Protein AF-A0A1B8YLK9-F1 (afdb_monomer_lite)

Radius of gyration: 24.95 Å; chains: 1; bounding box: 50×48×68 Å

Secondary structure (DSSP, 8-state):
-PPPB-----S-STT-S---HHHHHT-THHHH-PPTT---HHHHHHHHHHHHHHHHHHHHHHHHHH-S-B--SS-HHHHHHHHHHHHHHHHHHHHHHHHHHHHHHHHHHHHTT----TTS----TTSSTTTSS--

Structure (mmCIF, N/CA/C/O backbone):
data_AF-A0A1B8YLK9-F1
#
_entry.id   AF-A0A1B8YLK9-F1
#
loop_
_atom_site.group_PDB
_atom_site.id
_atom_site.type_symbol
_atom_site.label_atom_id
_atom_site.label_alt_id
_atom_site.label_comp_id
_atom_site.label_asym_id
_atom_site.label_entity_id
_atom_site.label_seq_id
_atom_site.pdbx_PDB_ins_code
_atom_site.Cartn_x
_atom_site.Cartn_y
_atom_site.Cartn_z
_atom_site.occupancy
_atom_site.B_iso_or_equiv
_atom_site.auth_seq_id
_atom_site.auth_comp_id
_atom_site.auth_asym_id
_atom_site.auth_atom_id
_atom_site.pdbx_PDB_model_num
ATOM 1 N N . MET A 1 1 ? 0.294 -12.786 15.780 1.00 62.94 1 MET A N 1
ATOM 2 C CA . MET A 1 1 ? 1.188 -12.562 14.618 1.00 62.94 1 MET A CA 1
ATOM 3 C C . MET A 1 1 ? 0.825 -11.216 14.011 1.00 62.94 1 MET A C 1
ATOM 5 O O . MET A 1 1 ? -0.346 -10.869 14.070 1.00 62.94 1 MET A O 1
ATOM 9 N N . SER A 1 2 ? 1.785 -10.442 13.497 1.00 80.06 2 SER A N 1
ATOM 10 C CA . SER A 1 2 ? 1.484 -9.174 12.8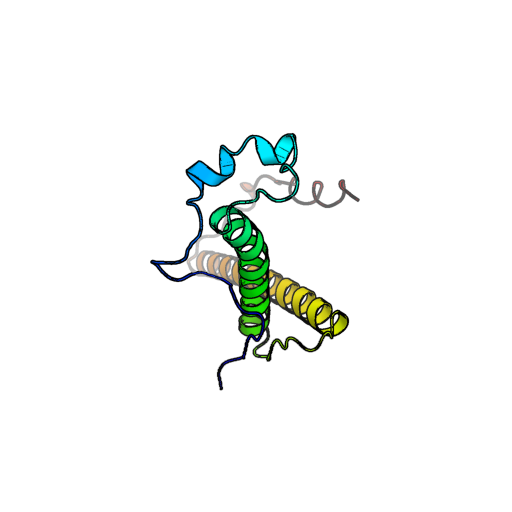17 1.00 80.06 2 SER A CA 1
ATOM 11 C C . SER A 1 2 ? 0.872 -9.435 11.431 1.00 80.06 2 SER A C 1
ATOM 13 O O . SER A 1 2 ? 1.342 -10.358 10.759 1.00 80.06 2 SER A O 1
ATOM 15 N N . PRO A 1 3 ? -0.107 -8.633 10.978 1.00 87.94 3 PRO A N 1
ATOM 16 C CA . PRO A 1 3 ? -0.727 -8.787 9.661 1.00 87.94 3 PRO A CA 1
ATOM 17 C C . PRO A 1 3 ? 0.308 -8.715 8.524 1.00 87.94 3 PRO A C 1
ATOM 19 O O . PRO A 1 3 ? 1.215 -7.879 8.555 1.00 87.94 3 PRO A O 1
ATOM 22 N N . LYS A 1 4 ? 0.206 -9.597 7.521 1.00 92.94 4 LYS A N 1
ATOM 23 C CA . LYS A 1 4 ? 1.151 -9.683 6.391 1.00 92.94 4 LYS A CA 1
ATOM 24 C C . LYS A 1 4 ? 0.669 -8.861 5.194 1.00 92.94 4 LYS A C 1
ATOM 26 O O . LYS A 1 4 ? -0.448 -9.059 4.730 1.00 92.94 4 LYS A O 1
ATOM 31 N N . ASN A 1 5 ? 1.557 -8.057 4.606 1.00 95.00 5 ASN A N 1
ATOM 32 C CA . ASN A 1 5 ? 1.379 -7.449 3.282 1.00 95.00 5 ASN A CA 1
ATOM 33 C C . ASN A 1 5 ? 2.273 -8.141 2.229 1.00 95.00 5 ASN A C 1
ATOM 35 O O . ASN A 1 5 ? 3.494 -8.254 2.403 1.00 95.00 5 ASN A O 1
ATOM 39 N N . ASN A 1 6 ? 1.669 -8.617 1.137 1.00 95.25 6 ASN A N 1
ATOM 40 C CA . ASN A 1 6 ? 2.377 -9.313 0.055 1.00 95.25 6 ASN A CA 1
ATOM 41 C C . ASN A 1 6 ? 2.796 -8.363 -1.077 1.00 95.25 6 ASN A C 1
ATOM 43 O O . ASN A 1 6 ? 3.778 -8.659 -1.753 1.00 95.25 6 ASN A O 1
ATOM 47 N N . PHE A 1 7 ? 2.163 -7.195 -1.210 1.00 94.12 7 PHE A N 1
ATOM 48 C CA . PHE A 1 7 ? 2.499 -6.201 -2.225 1.00 94.12 7 PHE A CA 1
ATOM 49 C C . PHE A 1 7 ? 3.826 -5.510 -1.903 1.00 94.12 7 PHE A C 1
ATOM 51 O O . PHE A 1 7 ? 3.952 -4.737 -0.943 1.00 94.12 7 PHE A O 1
ATOM 58 N N . LYS A 1 8 ? 4.847 -5.814 -2.707 1.00 89.06 8 LYS A N 1
ATOM 59 C CA . LYS A 1 8 ? 6.219 -5.353 -2.486 1.00 89.06 8 LYS A CA 1
ATOM 60 C C . LYS A 1 8 ? 6.463 -3.988 -3.109 1.00 89.06 8 LYS A C 1
ATOM 62 O O . LYS A 1 8 ? 6.110 -3.731 -4.253 1.00 89.06 8 LYS A O 1
ATOM 67 N N . TYR A 1 9 ? 7.156 -3.137 -2.363 1.00 90.50 9 TYR A N 1
ATOM 68 C CA . TYR A 1 9 ? 7.808 -1.964 -2.926 1.00 90.50 9 TYR A CA 1
ATOM 69 C C . TYR A 1 9 ? 8.999 -2.389 -3.798 1.00 90.50 9 TYR A C 1
ATOM 71 O O . TYR A 1 9 ? 9.674 -3.381 -3.521 1.00 90.50 9 TYR A O 1
ATOM 79 N N . PHE A 1 10 ? 9.284 -1.610 -4.840 1.00 91.56 10 PHE A N 1
ATOM 80 C CA . PHE A 1 10 ? 10.397 -1.850 -5.758 1.00 91.56 10 PHE A CA 1
ATOM 81 C C . PHE A 1 10 ? 11.514 -0.822 -5.539 1.00 91.56 10 PHE A C 1
ATOM 83 O O . PHE A 1 10 ? 11.245 0.363 -5.366 1.00 91.56 10 PHE A O 1
ATOM 90 N N . SER A 1 11 ? 12.777 -1.258 -5.571 1.00 88.69 11 SER A N 1
ATOM 91 C CA . SER A 1 11 ? 13.957 -0.382 -5.666 1.00 88.69 11 SER A CA 1
ATOM 92 C C . SER A 1 11 ? 14.003 0.794 -4.659 1.00 88.69 11 SER A C 1
ATOM 94 O O . SER A 1 11 ? 14.246 1.949 -5.030 1.00 88.69 11 SER A O 1
ATOM 96 N N . THR A 1 12 ? 13.765 0.503 -3.374 1.00 87.94 12 THR A N 1
ATOM 97 C CA . THR A 1 12 ? 13.766 1.476 -2.257 1.00 87.94 12 THR A CA 1
ATOM 98 C C . THR A 1 12 ? 15.102 1.602 -1.520 1.00 87.94 12 THR A C 1
ATOM 100 O O . THR A 1 12 ? 15.237 2.474 -0.668 1.00 87.94 12 THR A O 1
ATOM 103 N N . GLY A 1 13 ? 16.088 0.753 -1.823 1.00 89.38 13 GLY A N 1
ATOM 104 C CA . GLY A 1 13 ? 17.401 0.797 -1.174 1.00 89.38 13 GLY A CA 1
ATOM 105 C C . GLY A 1 13 ? 18.213 2.047 -1.530 1.00 89.38 13 GLY A C 1
ATOM 106 O O . GLY A 1 13 ? 18.044 2.619 -2.605 1.00 89.38 13 GLY A O 1
ATOM 107 N N . ASN A 1 14 ? 19.148 2.431 -0.655 1.00 84.88 14 ASN A N 1
ATOM 108 C CA . ASN A 1 14 ? 19.966 3.646 -0.807 1.00 84.88 14 ASN A CA 1
ATOM 109 C C . ASN A 1 14 ? 20.788 3.692 -2.110 1.00 84.88 14 ASN A C 1
ATOM 111 O O . ASN A 1 14 ? 21.028 4.772 -2.635 1.00 84.88 14 ASN A O 1
ATOM 115 N N . ASN A 1 15 ? 21.160 2.531 -2.660 1.00 89.38 15 ASN A N 1
ATOM 116 C CA . ASN A 1 15 ? 21.931 2.403 -3.905 1.00 89.38 15 ASN A CA 1
ATOM 117 C C . ASN A 1 15 ? 21.074 1.913 -5.086 1.00 89.38 15 ASN A C 1
ATOM 119 O O . ASN A 1 15 ? 21.585 1.334 -6.043 1.00 89.38 15 ASN A O 1
ATOM 123 N N . ALA A 1 16 ? 19.755 2.090 -5.004 1.00 92.12 16 ALA A N 1
ATOM 124 C CA . ALA A 1 16 ? 18.839 1.783 -6.091 1.00 92.12 16 ALA A CA 1
ATOM 125 C C . ALA A 1 16 ? 19.236 2.527 -7.377 1.00 92.12 16 ALA A C 1
ATOM 127 O O . ALA A 1 16 ? 19.413 3.744 -7.361 1.00 92.12 16 ALA A O 1
ATOM 128 N N . ASN A 1 17 ? 19.298 1.811 -8.504 1.00 94.31 17 ASN A N 1
ATOM 129 C CA . ASN A 1 17 ? 19.522 2.403 -9.824 1.00 94.31 17 ASN A CA 1
ATOM 130 C C . ASN A 1 17 ? 18.264 3.147 -10.302 1.00 94.31 17 ASN A C 1
ATOM 132 O O . ASN A 1 17 ? 17.531 2.669 -11.167 1.00 94.31 17 ASN A O 1
ATOM 136 N N . VAL A 1 18 ? 17.969 4.277 -9.668 1.00 94.25 18 VAL A N 1
ATOM 137 C CA . VAL A 1 18 ? 16.748 5.057 -9.840 1.00 94.25 18 VAL A CA 1
ATOM 138 C C . VAL A 1 18 ? 17.125 6.528 -9.882 1.00 94.25 18 VAL A C 1
ATOM 140 O O . VAL A 1 18 ? 17.799 7.030 -8.983 1.00 94.25 18 VAL A O 1
ATOM 143 N N . VAL A 1 19 ? 16.662 7.248 -10.903 1.00 94.00 19 VAL A N 1
ATOM 144 C CA . VAL A 1 19 ? 16.900 8.693 -10.972 1.00 94.00 19 VAL A CA 1
ATOM 145 C C . VAL A 1 19 ? 16.238 9.429 -9.801 1.00 94.00 19 VAL A C 1
ATOM 147 O O . VAL A 1 19 ? 15.134 9.096 -9.343 1.00 94.00 19 VAL A O 1
ATOM 150 N N . ASN A 1 20 ? 16.916 10.460 -9.298 1.00 92.75 20 ASN A N 1
ATOM 151 C CA . ASN A 1 20 ? 16.348 11.308 -8.256 1.00 92.75 20 ASN A CA 1
ATOM 152 C C . ASN A 1 20 ? 15.083 12.039 -8.760 1.00 92.75 20 ASN A C 1
ATOM 154 O O . ASN A 1 20 ? 14.819 12.108 -9.960 1.00 92.75 20 ASN A O 1
ATOM 158 N N . GLN A 1 21 ? 14.249 12.512 -7.832 1.00 93.25 21 GLN A N 1
ATOM 159 C CA . GLN A 1 21 ? 12.952 13.103 -8.183 1.00 93.25 21 GLN A CA 1
ATOM 160 C C . GLN A 1 21 ? 13.102 14.351 -9.055 1.00 93.25 21 GLN A C 1
ATOM 162 O O . GLN A 1 21 ? 12.473 14.439 -10.101 1.00 93.25 21 GLN A O 1
ATOM 167 N N . GLU A 1 22 ? 13.998 15.252 -8.664 1.00 92.88 22 GLU A N 1
ATOM 168 C CA . GLU A 1 22 ? 14.210 16.526 -9.347 1.00 92.88 22 GLU A CA 1
ATOM 169 C C . GLU A 1 22 ? 14.610 16.353 -10.822 1.00 92.88 22 GLU A C 1
ATOM 171 O O . GLU A 1 22 ? 14.093 17.040 -11.698 1.00 92.88 22 GLU A O 1
ATOM 176 N N . LYS A 1 23 ? 15.518 15.417 -11.125 1.00 92.00 23 LYS A N 1
ATOM 177 C CA . LYS A 1 23 ? 15.926 15.124 -12.506 1.00 92.00 23 LYS A CA 1
ATOM 178 C C . LYS A 1 23 ? 14.820 14.418 -13.279 1.00 92.00 23 LYS A C 1
ATOM 180 O O . LYS A 1 23 ? 14.684 14.676 -14.466 1.00 92.00 23 LYS A O 1
ATOM 185 N N . TYR A 1 24 ? 14.048 13.548 -12.624 1.00 92.75 24 TYR A N 1
ATOM 186 C CA . TYR A 1 24 ? 12.937 12.836 -13.257 1.00 92.75 24 TYR A CA 1
ATOM 187 C C . TYR A 1 24 ? 11.861 13.805 -13.759 1.00 92.75 24 TYR A C 1
ATOM 189 O O . TYR A 1 24 ? 11.456 13.725 -14.910 1.00 92.75 24 TYR A O 1
ATOM 197 N N . GLU A 1 25 ? 11.454 14.768 -12.933 1.00 90.50 25 GLU A N 1
ATOM 198 C CA . GLU A 1 25 ? 10.407 15.747 -13.271 1.00 90.50 25 GLU A CA 1
ATOM 199 C C . GLU A 1 25 ? 10.799 16.704 -14.407 1.00 90.50 25 GLU A C 1
ATOM 201 O O . GLU A 1 25 ? 9.932 17.262 -15.074 1.00 90.50 25 GLU A O 1
ATOM 206 N N . LYS A 1 26 ? 12.101 16.864 -14.666 1.00 91.69 26 LYS A N 1
ATOM 207 C CA . LYS A 1 26 ? 12.637 17.708 -15.746 1.00 91.69 26 LYS A CA 1
ATOM 208 C C . LYS A 1 26 ? 12.724 16.990 -17.102 1.00 91.69 26 LYS A C 1
ATOM 210 O O . LYS A 1 26 ? 13.200 17.577 -18.072 1.00 91.69 26 LYS A O 1
ATOM 215 N N . ILE A 1 27 ? 12.301 15.728 -17.198 1.00 89.38 27 ILE A N 1
ATOM 216 C CA . ILE A 1 27 ? 12.395 14.944 -18.437 1.00 89.38 27 ILE A CA 1
ATOM 217 C C . ILE A 1 27 ? 11.301 15.367 -19.415 1.00 89.38 27 ILE A C 1
ATOM 219 O O . ILE A 1 27 ? 10.128 15.035 -19.260 1.00 89.38 27 ILE A O 1
ATOM 223 N N . LEU A 1 28 ? 11.712 16.043 -20.487 1.00 83.75 28 LEU A N 1
ATOM 224 C CA . LEU A 1 28 ? 10.819 16.480 -21.565 1.00 83.75 28 LEU A CA 1
ATOM 225 C C . LEU A 1 28 ? 10.164 15.303 -22.312 1.00 83.75 28 LEU A C 1
ATOM 227 O O . LEU A 1 28 ? 9.056 15.435 -22.829 1.00 83.75 28 LEU A O 1
ATOM 231 N N . SER A 1 29 ? 10.810 14.132 -22.326 1.00 81.25 29 SER A N 1
ATOM 232 C CA . SER A 1 29 ? 10.296 12.916 -22.972 1.00 81.25 29 SER A CA 1
ATOM 233 C C . SER A 1 29 ? 9.022 12.349 -22.336 1.00 81.25 29 SER A C 1
ATOM 235 O O . SER A 1 29 ? 8.395 11.495 -22.951 1.00 81.25 29 SER A O 1
ATOM 237 N N . PHE A 1 30 ? 8.572 12.818 -21.164 1.00 78.69 30 PHE A N 1
ATOM 238 C CA . PHE A 1 30 ? 7.221 12.474 -20.690 1.00 78.69 30 PHE A CA 1
ATOM 239 C C . PHE A 1 30 ? 6.113 13.125 -21.511 1.00 78.69 30 PHE A C 1
ATOM 241 O O . PHE A 1 30 ? 5.027 12.562 -21.602 1.00 78.69 30 PHE A O 1
ATOM 248 N N . TYR A 1 31 ? 6.394 14.266 -22.142 1.00 79.25 31 TYR A N 1
ATOM 249 C CA . TYR A 1 31 ? 5.449 14.944 -23.026 1.00 79.25 31 TYR A CA 1
ATOM 250 C C . TYR A 1 31 ? 5.593 14.476 -24.475 1.00 79.25 31 TYR A C 1
ATOM 252 O O . TYR A 1 31 ? 4.599 14.263 -25.158 1.00 79.25 31 TYR A O 1
ATOM 260 N N . ALA A 1 32 ? 6.833 14.299 -24.940 1.00 83.38 32 ALA A N 1
ATOM 261 C CA . ALA A 1 32 ? 7.123 13.933 -26.328 1.00 83.38 32 ALA A CA 1
ATOM 262 C C . ALA A 1 32 ? 7.126 12.413 -26.594 1.00 83.38 32 ALA A C 1
ATOM 264 O O . ALA A 1 32 ? 7.158 11.994 -27.748 1.00 83.38 32 ALA A O 1
ATOM 265 N N . GLY A 1 33 ? 7.113 11.592 -25.540 1.00 80.50 33 GLY A N 1
ATOM 266 C CA . GLY A 1 33 ? 7.381 10.158 -25.615 1.00 80.50 33 GLY A CA 1
ATOM 267 C C . GLY A 1 33 ? 8.880 9.835 -25.640 1.00 80.50 33 GLY A C 1
ATOM 268 O O . GLY A 1 33 ? 9.733 10.683 -25.922 1.00 80.50 33 GLY A O 1
ATOM 269 N N . PHE A 1 34 ? 9.215 8.584 -25.320 1.00 83.69 34 PHE A N 1
ATOM 270 C CA . PHE A 1 34 ? 10.571 8.065 -25.489 1.00 83.69 34 PHE A CA 1
ATOM 271 C C . PHE A 1 34 ? 10.761 7.529 -26.907 1.00 83.69 34 PHE A C 1
ATOM 273 O O . PHE A 1 34 ? 9.873 6.876 -27.454 1.00 83.69 34 PHE A O 1
ATOM 280 N N . LEU A 1 35 ? 11.941 7.766 -27.484 1.00 83.88 35 LEU A N 1
ATOM 281 C CA . LEU A 1 35 ? 12.312 7.152 -28.754 1.00 83.88 35 LEU A CA 1
ATOM 282 C C . LEU A 1 35 ? 12.409 5.623 -28.601 1.00 83.88 35 LEU A C 1
ATOM 284 O O . LEU A 1 35 ? 12.840 5.141 -27.543 1.00 83.88 35 LEU A O 1
ATOM 288 N N . PRO A 1 36 ? 12.061 4.854 -29.648 1.00 77.81 36 PRO A N 1
ATOM 289 C CA . PRO A 1 36 ? 12.233 3.408 -29.646 1.00 77.81 36 PRO A CA 1
ATOM 290 C C . PRO A 1 36 ? 13.670 3.011 -29.277 1.00 77.81 36 PRO A C 1
ATOM 292 O O . PRO A 1 36 ? 14.632 3.639 -29.716 1.00 77.81 36 PRO A O 1
ATOM 295 N N . ASN A 1 37 ? 13.804 1.949 -28.481 1.00 78.56 37 ASN A N 1
ATOM 296 C CA . ASN A 1 37 ? 15.069 1.296 -28.111 1.00 78.56 37 ASN A CA 1
ATOM 297 C C . ASN A 1 37 ? 16.038 2.091 -27.217 1.00 78.56 37 ASN A C 1
ATOM 299 O O . ASN A 1 37 ? 17.142 1.610 -26.983 1.00 78.56 37 ASN A O 1
ATOM 303 N N . ASN A 1 38 ? 15.653 3.258 -26.682 1.00 79.31 38 ASN A N 1
ATOM 304 C CA . ASN A 1 38 ? 16.598 4.118 -25.957 1.00 79.31 38 ASN A CA 1
ATOM 305 C C . ASN A 1 38 ? 16.042 4.708 -24.647 1.00 79.31 38 ASN A C 1
ATOM 307 O O . ASN A 1 38 ? 16.150 5.907 -24.393 1.00 79.31 38 ASN A O 1
ATOM 311 N N . ILE A 1 39 ? 15.454 3.863 -23.792 1.00 86.31 39 ILE A N 1
ATOM 312 C CA . ILE A 1 39 ? 15.020 4.264 -22.444 1.00 86.31 39 ILE A CA 1
ATOM 313 C C . ILE A 1 39 ? 16.102 3.877 -21.428 1.00 86.31 39 ILE A C 1
ATOM 315 O O . ILE A 1 39 ? 16.330 2.688 -21.206 1.00 86.31 39 ILE A O 1
ATOM 319 N N . PRO A 1 40 ? 16.755 4.843 -20.759 1.00 89.75 40 PRO A N 1
ATOM 320 C CA . PRO A 1 40 ? 17.683 4.535 -19.683 1.00 89.75 40 PRO A CA 1
ATOM 321 C C . PRO A 1 40 ? 17.011 3.749 -18.547 1.00 89.75 40 PRO A C 1
ATOM 323 O O . PRO A 1 40 ? 15.996 4.177 -17.992 1.00 89.75 40 PRO A O 1
ATOM 326 N N . ASN A 1 41 ? 17.623 2.637 -18.127 1.00 91.25 41 ASN A N 1
ATOM 327 C CA . ASN A 1 41 ? 17.067 1.754 -17.091 1.00 91.25 41 ASN A CA 1
ATOM 328 C C . ASN A 1 41 ? 16.770 2.471 -15.766 1.00 91.25 41 ASN A C 1
ATOM 330 O O . ASN A 1 41 ? 15.819 2.120 -15.081 1.00 91.25 41 ASN A O 1
ATOM 334 N N . HIS A 1 42 ? 17.533 3.504 -15.403 1.00 93.00 42 HIS A N 1
ATOM 335 C CA . HIS A 1 42 ? 17.281 4.277 -14.184 1.00 93.00 42 HIS A CA 1
ATOM 336 C C . HIS A 1 42 ? 16.000 5.129 -14.246 1.00 93.00 42 HIS A C 1
ATOM 338 O O . HIS A 1 42 ? 15.429 5.446 -13.200 1.00 93.00 42 HIS A O 1
ATOM 344 N N . LEU A 1 43 ? 15.542 5.490 -15.452 1.00 92.25 43 LEU A N 1
ATOM 345 C CA . LEU A 1 43 ? 14.246 6.134 -15.680 1.00 92.25 43 LEU A CA 1
ATOM 346 C C . LEU A 1 43 ? 13.121 5.108 -15.624 1.00 92.25 43 LEU A C 1
ATOM 348 O O . LEU A 1 43 ? 12.138 5.324 -14.918 1.00 92.25 43 LEU A O 1
ATOM 352 N N . LEU A 1 44 ? 13.304 3.964 -16.287 1.00 90.38 44 LEU A N 1
ATOM 353 C CA . LEU A 1 44 ? 12.350 2.857 -16.229 1.00 90.38 44 LEU A CA 1
ATOM 354 C C . LEU A 1 44 ? 12.144 2.383 -14.785 1.00 90.38 44 LEU A C 1
ATOM 356 O O . LEU A 1 44 ? 11.014 2.291 -14.319 1.00 90.38 44 LEU A O 1
ATOM 360 N N . ASN A 1 45 ? 13.227 2.187 -14.034 1.00 93.69 45 ASN A N 1
ATOM 361 C CA . ASN A 1 45 ? 13.169 1.808 -12.626 1.00 93.69 45 ASN A CA 1
ATOM 362 C C . ASN A 1 45 ? 12.446 2.852 -11.771 1.00 93.69 45 ASN A C 1
ATOM 364 O O . ASN A 1 45 ? 11.796 2.493 -10.793 1.00 93.69 45 ASN A O 1
ATOM 368 N N . LYS A 1 46 ? 12.539 4.143 -12.115 1.00 93.44 46 LYS A N 1
ATOM 369 C CA . LYS A 1 46 ? 11.802 5.198 -11.413 1.00 93.44 46 LYS A CA 1
ATOM 370 C C . LYS A 1 46 ? 10.301 5.093 -11.671 1.00 93.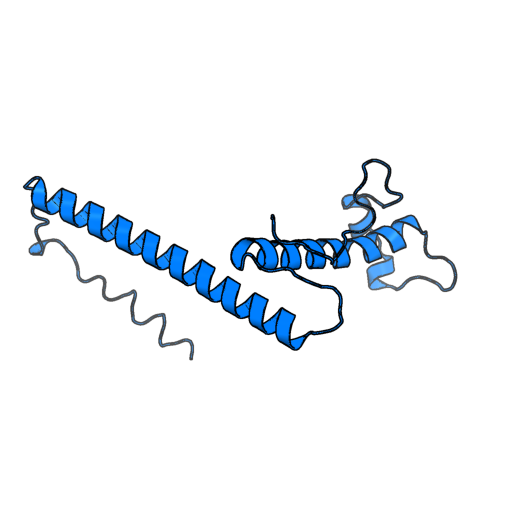44 46 LYS A C 1
ATOM 372 O O . LYS A 1 46 ? 9.543 5.127 -10.702 1.00 93.44 46 LYS A O 1
ATOM 377 N N . ALA A 1 47 ? 9.895 4.917 -12.927 1.00 90.81 47 ALA A N 1
ATOM 378 C CA . ALA A 1 47 ? 8.496 4.714 -13.301 1.00 90.81 47 ALA A CA 1
ATOM 379 C C . ALA A 1 47 ? 7.928 3.447 -12.641 1.00 90.81 47 ALA A C 1
ATOM 381 O O . ALA A 1 47 ? 6.932 3.509 -11.921 1.00 90.81 47 ALA A O 1
ATOM 382 N N . LEU A 1 48 ? 8.639 2.322 -12.777 1.00 91.75 48 LEU A N 1
ATOM 383 C CA . LEU A 1 48 ? 8.296 1.048 -12.144 1.00 91.75 48 LEU A CA 1
ATOM 384 C C . LEU A 1 48 ? 8.295 1.120 -10.620 1.00 91.75 48 LEU A C 1
ATOM 386 O O . LEU A 1 48 ? 7.633 0.308 -10.000 1.00 91.75 48 LEU A O 1
ATOM 390 N N . ARG A 1 49 ? 9.025 2.048 -9.992 1.00 94.69 49 ARG A N 1
ATOM 391 C CA . ARG A 1 49 ? 9.031 2.219 -8.532 1.00 94.69 49 ARG A CA 1
ATOM 392 C C . ARG A 1 49 ? 7.812 2.973 -8.014 1.00 94.69 49 ARG A C 1
ATOM 394 O O . ARG A 1 49 ? 7.371 2.684 -6.902 1.00 94.69 49 ARG A O 1
ATOM 401 N N . GLN A 1 50 ? 7.302 3.958 -8.753 1.00 92.31 50 GLN A N 1
ATOM 402 C CA . GLN A 1 50 ? 6.238 4.831 -8.246 1.00 92.31 50 GLN A CA 1
ATOM 403 C C . GLN A 1 5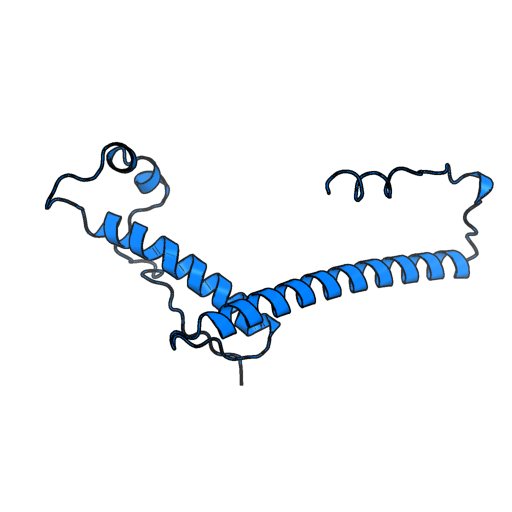0 ? 4.963 4.042 -7.920 1.00 92.31 50 GLN A C 1
ATOM 405 O O . GLN A 1 50 ? 4.462 4.156 -6.801 1.00 92.31 50 GLN A O 1
ATOM 410 N N . SER A 1 51 ? 4.496 3.178 -8.825 1.00 93.38 51 SER A N 1
ATOM 411 C CA . SER A 1 51 ? 3.258 2.417 -8.603 1.00 93.38 51 SER A CA 1
ATOM 412 C C . SER A 1 51 ? 3.362 1.408 -7.446 1.00 93.38 51 SER A C 1
ATOM 414 O O . SER A 1 51 ? 2.531 1.474 -6.541 1.00 93.38 51 SER A O 1
ATOM 416 N N . PRO A 1 52 ? 4.384 0.532 -7.361 1.00 92.88 52 PRO A N 1
ATOM 417 C CA . PRO A 1 52 ? 4.506 -0.445 -6.278 1.00 92.88 52 PRO A CA 1
ATOM 418 C C . PRO A 1 52 ? 4.715 0.178 -4.899 1.00 92.88 52 PRO A C 1
ATOM 420 O O . PRO A 1 52 ? 4.299 -0.414 -3.906 1.00 92.88 52 PRO A O 1
ATOM 423 N N . ILE A 1 53 ? 5.321 1.371 -4.802 1.00 94.69 53 ILE A N 1
ATOM 424 C CA . ILE A 1 53 ? 5.376 2.098 -3.524 1.00 94.69 53 ILE A CA 1
ATOM 425 C C . ILE A 1 53 ? 3.961 2.445 -3.057 1.00 94.69 53 ILE A C 1
ATOM 427 O O . ILE A 1 53 ? 3.614 2.132 -1.920 1.00 94.69 53 ILE A O 1
ATOM 431 N N . ILE A 1 54 ? 3.139 3.051 -3.919 1.00 95.31 54 ILE A N 1
ATOM 432 C CA . ILE A 1 54 ? 1.763 3.421 -3.562 1.00 95.31 54 ILE A CA 1
ATOM 433 C C . ILE A 1 54 ? 0.935 2.176 -3.231 1.00 95.31 54 ILE A C 1
ATOM 435 O O . ILE A 1 54 ? 0.264 2.153 -2.201 1.00 95.31 54 ILE A O 1
ATOM 439 N N . ILE A 1 55 ? 1.046 1.117 -4.037 1.00 94.88 55 ILE A N 1
ATOM 440 C CA . ILE A 1 55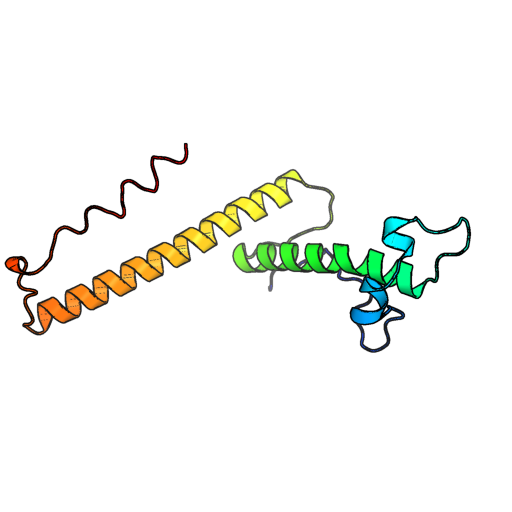 ? 0.347 -0.153 -3.794 1.00 94.88 55 ILE A CA 1
ATOM 441 C C . ILE A 1 55 ? 0.753 -0.736 -2.433 1.00 94.88 55 ILE A C 1
ATOM 443 O O . ILE A 1 55 ? -0.109 -1.102 -1.637 1.00 94.88 55 ILE A O 1
ATOM 447 N N . SER A 1 56 ? 2.052 -0.774 -2.119 1.00 95.44 56 SER A N 1
ATOM 448 C CA . SER A 1 56 ? 2.539 -1.301 -0.839 1.00 95.44 56 SER A CA 1
ATOM 449 C C . SER A 1 56 ? 2.058 -0.461 0.353 1.00 95.44 56 SER A C 1
ATOM 451 O O . SER A 1 56 ? 1.686 -1.024 1.382 1.00 95.44 56 SER A O 1
ATOM 453 N N . VAL A 1 57 ? 1.994 0.870 0.213 1.00 95.75 57 VAL A N 1
ATOM 454 C CA . VAL A 1 57 ? 1.446 1.778 1.238 1.00 95.75 57 VAL A CA 1
ATOM 455 C C . VAL A 1 57 ? -0.043 1.516 1.481 1.00 95.75 57 VAL A C 1
ATOM 457 O O . VAL A 1 57 ? -0.448 1.381 2.636 1.00 95.75 57 VAL A O 1
ATOM 460 N N . VAL A 1 58 ? -0.849 1.398 0.422 1.00 96.81 58 VAL A N 1
ATOM 461 C CA . VAL A 1 58 ? -2.289 1.103 0.532 1.00 96.81 58 VAL A CA 1
ATOM 462 C C . VAL A 1 58 ? -2.516 -0.273 1.162 1.00 96.81 58 VAL A C 1
ATOM 464 O O . VAL A 1 58 ? -3.294 -0.401 2.105 1.00 96.81 58 VAL A O 1
ATOM 467 N N . ALA A 1 59 ? -1.788 -1.296 0.720 1.00 97.00 59 ALA A N 1
ATOM 468 C CA . ALA A 1 59 ? -1.898 -2.637 1.283 1.00 97.00 59 ALA A CA 1
ATOM 469 C C . ALA A 1 59 ? -1.450 -2.696 2.758 1.00 97.00 59 ALA A C 1
ATOM 471 O O . ALA A 1 59 ? -2.083 -3.370 3.569 1.00 97.00 59 ALA A O 1
ATOM 472 N N . ASN A 1 60 ? -0.417 -1.936 3.146 1.00 96.25 60 ASN A N 1
ATOM 473 C CA . ASN A 1 60 ? -0.027 -1.794 4.553 1.00 96.25 60 ASN A CA 1
ATOM 474 C C . ASN A 1 60 ? -1.103 -1.093 5.383 1.00 96.25 60 ASN A C 1
ATOM 476 O O . ASN A 1 60 ? -1.327 -1.485 6.530 1.00 96.25 60 ASN A O 1
ATOM 480 N N . PHE A 1 61 ? -1.764 -0.069 4.834 1.00 96.50 61 PHE A N 1
ATOM 481 C CA . PHE A 1 61 ? -2.890 0.577 5.502 1.00 96.50 61 PHE A CA 1
ATOM 482 C C . PHE A 1 61 ? -3.993 -0.442 5.802 1.00 96.50 61 PHE A C 1
ATOM 484 O O . PHE A 1 61 ? -4.373 -0.575 6.967 1.00 96.50 61 PHE A O 1
ATOM 491 N N . ILE A 1 62 ? -4.424 -1.203 4.788 1.00 97.31 62 ILE A N 1
ATOM 492 C CA . ILE A 1 62 ? -5.452 -2.242 4.929 1.00 97.31 62 ILE A CA 1
ATOM 493 C C . ILE A 1 62 ? -5.044 -3.255 6.001 1.00 97.31 62 ILE A C 1
ATOM 495 O O . ILE A 1 62 ? -5.797 -3.471 6.948 1.00 97.31 62 ILE A O 1
ATOM 499 N N . ALA A 1 63 ? -3.838 -3.824 5.901 1.00 96.75 63 ALA A N 1
ATOM 500 C CA . ALA A 1 63 ? -3.353 -4.836 6.841 1.00 96.75 63 ALA A CA 1
ATOM 501 C C . ALA A 1 63 ? -3.313 -4.309 8.287 1.00 96.75 63 ALA A C 1
ATOM 503 O O . ALA A 1 63 ? -3.699 -4.997 9.229 1.00 96.75 63 ALA A O 1
ATOM 504 N N . THR A 1 64 ? -2.887 -3.055 8.469 1.00 95.50 64 THR A N 1
ATOM 505 C CA . THR A 1 64 ? -2.779 -2.427 9.793 1.00 95.50 64 THR A CA 1
ATOM 506 C C . THR A 1 64 ? -4.143 -2.124 10.408 1.00 95.50 64 THR A C 1
ATOM 508 O O . THR A 1 64 ? -4.290 -2.248 11.619 1.00 95.50 64 THR A O 1
ATOM 511 N N . GLN A 1 65 ? -5.119 -1.672 9.613 1.00 94.81 65 GLN A N 1
ATOM 512 C CA . GLN A 1 65 ? -6.442 -1.323 10.143 1.00 94.81 65 GLN A CA 1
ATOM 513 C C . GLN A 1 65 ? -7.298 -2.571 10.396 1.00 94.81 65 GLN A C 1
ATOM 515 O O . GLN A 1 65 ? -7.887 -2.681 11.468 1.00 94.81 65 GLN A O 1
ATOM 520 N N . SER A 1 66 ? -7.283 -3.526 9.461 1.00 93.94 66 SER A N 1
ATOM 521 C CA . SER A 1 66 ? -8.096 -4.747 9.553 1.00 93.94 66 SER A CA 1
ATOM 522 C C . SER A 1 66 ? -7.564 -5.752 10.569 1.00 93.94 66 SER A C 1
ATOM 524 O O . SER A 1 66 ? -8.337 -6.514 11.142 1.00 93.94 66 SER A O 1
ATOM 526 N N . GLY A 1 67 ? -6.244 -5.789 10.776 1.00 94.25 67 GLY A N 1
ATOM 527 C CA . GLY A 1 67 ? -5.595 -6.912 11.450 1.00 94.25 67 GLY A CA 1
ATOM 528 C C . GLY A 1 67 ? -5.453 -8.161 10.565 1.00 94.25 67 GLY A C 1
ATOM 529 O O . GLY A 1 67 ? -4.921 -9.170 11.030 1.00 94.25 67 GLY A O 1
ATOM 530 N N . ASP A 1 68 ? -5.869 -8.092 9.297 1.00 94.75 68 ASP A N 1
ATOM 531 C CA . ASP A 1 68 ? -5.884 -9.213 8.360 1.00 94.75 68 ASP A CA 1
ATOM 532 C C . ASP A 1 68 ? -4.693 -9.196 7.396 1.00 94.75 68 ASP A C 1
ATOM 534 O O . ASP A 1 68 ? -4.077 -8.170 7.098 1.00 94.75 68 ASP A O 1
ATOM 538 N N . ASN A 1 69 ? -4.392 -10.367 6.835 1.00 95.94 69 ASN A N 1
ATOM 539 C CA . ASN A 1 69 ? -3.424 -10.472 5.752 1.00 95.94 69 ASN A CA 1
ATOM 540 C C . ASN A 1 69 ? -3.970 -9.853 4.458 1.00 95.94 69 ASN A C 1
ATOM 542 O O . ASN A 1 69 ? -5.110 -10.101 4.062 1.00 95.94 69 ASN A O 1
ATOM 546 N N . VAL A 1 70 ? -3.091 -9.147 3.751 1.00 97.12 70 VAL A N 1
ATOM 547 C CA . VAL A 1 70 ? -3.318 -8.610 2.409 1.00 97.12 70 VAL A CA 1
ATOM 548 C C . VAL A 1 70 ? -2.431 -9.391 1.441 1.00 97.12 70 VAL A C 1
ATOM 550 O O . VAL A 1 70 ? -1.194 -9.290 1.468 1.00 97.12 70 VAL A O 1
ATOM 553 N N . LEU A 1 71 ? -3.068 -10.264 0.661 1.00 96.69 71 LEU A N 1
ATOM 554 C CA . LEU A 1 71 ? -2.421 -11.236 -0.220 1.00 96.69 71 LEU A CA 1
ATOM 555 C C . LEU A 1 71 ? -2.405 -10.727 -1.666 1.00 96.69 71 LEU A C 1
ATOM 557 O O . LEU A 1 71 ? -3.297 -9.995 -2.076 1.00 96.69 71 LEU A O 1
ATOM 561 N N . ASP A 1 72 ? -1.370 -11.112 -2.409 1.00 95.12 72 ASP A N 1
ATOM 562 C CA . ASP A 1 72 ? -1.254 -10.876 -3.850 1.00 95.12 72 ASP A CA 1
ATOM 563 C C . ASP A 1 72 ? -1.683 -12.161 -4.573 1.00 95.12 72 ASP A C 1
ATOM 565 O O . ASP A 1 72 ? -0.855 -12.950 -5.024 1.00 95.12 72 ASP A O 1
ATOM 569 N N . ASP A 1 73 ? -2.985 -12.446 -4.522 1.00 96.94 73 ASP A N 1
ATOM 570 C CA . ASP A 1 73 ? -3.624 -13.662 -5.051 1.00 96.94 73 ASP A CA 1
ATOM 571 C C . ASP A 1 73 ? -4.637 -13.365 -6.172 1.00 96.94 73 ASP A C 1
ATOM 573 O O . ASP A 1 73 ? -5.304 -14.268 -6.674 1.00 96.94 73 ASP A O 1
ATOM 577 N N . GLY A 1 74 ? -4.732 -12.099 -6.589 1.00 94.81 74 GLY A N 1
ATOM 578 C CA . GLY A 1 74 ? -5.637 -11.643 -7.642 1.00 94.81 74 GLY A CA 1
ATOM 579 C C . GLY A 1 74 ? -7.082 -11.390 -7.196 1.00 94.81 74 GLY A C 1
ATOM 580 O O . GLY A 1 74 ? -7.893 -10.996 -8.036 1.00 94.81 74 GLY A O 1
ATOM 581 N N . ASP A 1 75 ? -7.426 -11.551 -5.911 1.00 97.12 75 ASP A N 1
ATOM 582 C CA . ASP A 1 75 ? -8.783 -11.288 -5.409 1.00 97.12 75 ASP A CA 1
ATOM 583 C C . ASP A 1 75 ? -9.044 -9.782 -5.218 1.00 97.12 75 ASP A C 1
ATOM 585 O O . ASP A 1 75 ? -9.015 -9.216 -4.119 1.00 97.12 75 ASP A O 1
ATOM 589 N N . ILE A 1 76 ? -9.315 -9.107 -6.333 1.00 96.56 76 ILE A N 1
ATOM 590 C CA . ILE A 1 76 ? -9.588 -7.666 -6.360 1.00 96.56 76 ILE A CA 1
ATOM 591 C C . ILE A 1 76 ? -10.859 -7.282 -5.590 1.00 96.56 76 ILE A C 1
ATOM 593 O O . ILE A 1 76 ? -10.951 -6.161 -5.087 1.00 96.56 76 ILE A O 1
ATOM 597 N N . VAL A 1 77 ? -11.832 -8.194 -5.478 1.00 97.94 77 VAL A N 1
ATOM 598 C CA . VAL A 1 77 ? -13.091 -7.939 -4.767 1.00 97.94 77 VAL A CA 1
ATOM 599 C C . VAL A 1 77 ? -12.806 -7.853 -3.278 1.00 97.94 77 VAL A C 1
ATOM 601 O O . VAL A 1 77 ? -13.166 -6.861 -2.644 1.00 97.94 77 VAL A O 1
ATOM 604 N N . LYS A 1 78 ? -12.079 -8.832 -2.735 1.00 96.44 78 LYS A N 1
ATOM 605 C CA . LYS A 1 78 ? -11.649 -8.826 -1.337 1.00 96.44 78 LYS A CA 1
ATOM 606 C C . LYS A 1 78 ? -10.802 -7.604 -1.005 1.00 96.44 78 LYS A C 1
ATOM 608 O O . LYS A 1 78 ? -11.072 -6.953 0.004 1.00 96.44 78 LYS A O 1
ATOM 613 N N . LEU A 1 79 ? -9.828 -7.258 -1.849 1.00 97.00 79 LEU A N 1
ATOM 614 C CA . LEU A 1 79 ? -8.989 -6.072 -1.638 1.00 97.00 79 LEU A CA 1
ATOM 615 C C . LEU A 1 79 ? -9.825 -4.788 -1.570 1.00 97.00 79 LEU A C 1
ATOM 617 O O . LEU A 1 79 ? -9.621 -3.966 -0.676 1.00 97.00 79 LEU A O 1
ATOM 621 N N . ASN A 1 80 ? -10.797 -4.635 -2.472 1.00 97.81 80 ASN A N 1
ATOM 622 C CA . ASN A 1 80 ? -11.695 -3.483 -2.477 1.00 97.81 80 ASN A CA 1
ATOM 623 C C . ASN A 1 80 ? -12.606 -3.455 -1.238 1.00 97.81 80 ASN A C 1
ATOM 625 O O . ASN A 1 80 ? -12.750 -2.417 -0.592 1.00 97.81 80 ASN A O 1
ATOM 629 N N . THR A 1 81 ? -13.183 -4.598 -0.856 1.00 98.19 81 THR A N 1
ATOM 630 C CA . THR A 1 81 ? -14.006 -4.716 0.356 1.00 98.19 81 THR A CA 1
ATOM 6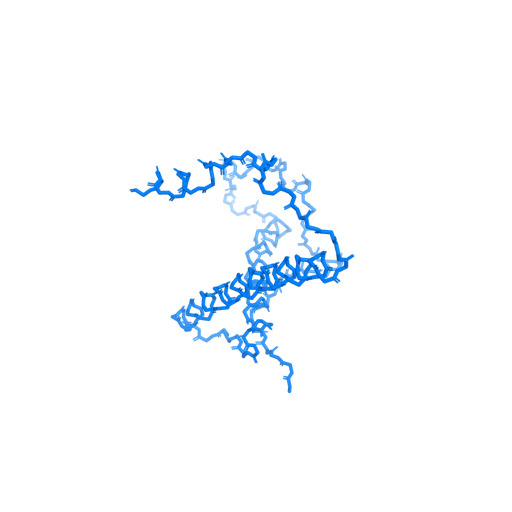31 C C . THR A 1 81 ? -13.214 -4.350 1.606 1.00 98.19 81 THR A C 1
ATOM 633 O O . THR A 1 81 ? -13.700 -3.569 2.425 1.00 98.19 81 THR A O 1
ATOM 636 N N . GLN A 1 82 ? -11.992 -4.868 1.745 1.00 97.50 82 GLN A N 1
ATOM 637 C CA . GLN A 1 82 ? -11.123 -4.539 2.870 1.00 97.50 82 GLN A CA 1
ATOM 638 C C . GLN A 1 82 ? -10.783 -3.042 2.874 1.00 97.50 82 GLN A C 1
ATOM 640 O O . GLN A 1 82 ? -10.950 -2.388 3.899 1.00 97.50 82 GLN A O 1
ATOM 645 N N . LEU A 1 83 ? -10.387 -2.461 1.737 1.00 98.00 83 LEU A N 1
ATOM 646 C CA . LEU A 1 83 ? -10.071 -1.031 1.660 1.00 98.00 83 LEU A CA 1
ATOM 647 C C . LEU A 1 83 ? -11.238 -0.138 2.102 1.00 98.00 83 LEU A C 1
ATOM 649 O O . LEU A 1 83 ? -11.030 0.783 2.898 1.00 98.00 83 LEU A O 1
ATOM 653 N N . ASN A 1 84 ? -12.450 -0.412 1.614 1.00 98.06 84 ASN A N 1
ATOM 654 C CA . ASN A 1 84 ? -13.633 0.385 1.945 1.00 98.06 84 ASN A CA 1
ATOM 655 C C . ASN A 1 84 ? -13.994 0.251 3.425 1.00 98.06 84 ASN A C 1
ATOM 657 O O . ASN A 1 84 ? -14.072 1.260 4.126 1.00 98.06 84 ASN A O 1
ATOM 661 N N . LYS A 1 85 ? -14.096 -0.988 3.923 1.00 97.88 85 LYS A N 1
ATOM 662 C CA . LYS A 1 85 ? -14.399 -1.276 5.331 1.00 97.88 85 LYS A CA 1
ATOM 663 C C . LYS A 1 85 ? -13.425 -0.572 6.274 1.00 97.88 85 LYS A C 1
ATOM 665 O O . LYS A 1 85 ? -13.842 0.107 7.211 1.00 97.88 85 LYS A O 1
ATOM 670 N N . GLU A 1 86 ? -12.127 -0.702 6.014 1.00 97.38 86 GLU A N 1
ATOM 671 C CA . GLU A 1 86 ? -11.101 -0.141 6.891 1.00 97.38 86 GLU A CA 1
ATOM 672 C C . GLU A 1 86 ? -11.041 1.393 6.831 1.00 97.38 86 GLU A C 1
ATOM 674 O O . GLU A 1 86 ? -10.776 2.056 7.840 1.00 97.38 86 GLU A O 1
ATOM 679 N N . SER A 1 87 ? -11.340 1.981 5.671 1.00 97.81 87 SER A N 1
ATOM 680 C CA . SER A 1 87 ? -11.456 3.436 5.524 1.00 97.81 87 SER A CA 1
ATOM 681 C C . SER A 1 87 ? -12.658 3.982 6.300 1.00 97.81 87 SER A C 1
ATOM 683 O O . SER A 1 87 ? -12.509 4.930 7.079 1.00 97.81 87 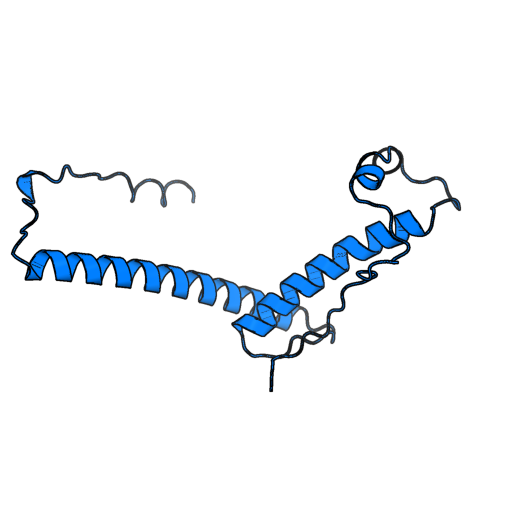SER A O 1
ATOM 685 N N . GLU A 1 88 ? -13.828 3.357 6.151 1.00 97.50 88 GLU A N 1
ATOM 686 C CA . GLU A 1 88 ? -15.059 3.715 6.868 1.00 97.50 88 GLU A CA 1
ATOM 687 C C . GLU A 1 88 ? -14.888 3.587 8.384 1.00 97.50 88 GLU A C 1
ATOM 689 O O . GLU A 1 88 ? -15.223 4.512 9.137 1.00 97.50 88 GLU A O 1
ATOM 694 N N . GLN A 1 89 ? -14.295 2.482 8.842 1.00 95.88 89 GLN A N 1
ATOM 695 C CA . GLN A 1 89 ? -14.010 2.255 10.255 1.00 95.88 89 GLN A CA 1
ATOM 696 C C . GLN A 1 89 ? -13.068 3.333 10.803 1.00 95.88 89 GLN A C 1
ATOM 698 O O . GLN A 1 89 ? -13.353 3.935 11.842 1.00 95.88 89 GLN A O 1
ATOM 703 N N . LYS A 1 90 ? -11.975 3.646 10.091 1.00 95.25 90 LYS A N 1
ATOM 704 C CA . LYS A 1 90 ? -11.001 4.655 10.533 1.00 95.25 90 LYS A CA 1
ATOM 705 C C . LYS A 1 90 ? -11.619 6.045 10.665 1.00 95.25 90 LYS A C 1
ATOM 707 O O . LYS A 1 90 ? -11.314 6.755 11.631 1.00 95.25 90 LYS A O 1
ATOM 712 N N . ILE A 1 91 ? -12.456 6.441 9.706 1.00 96.19 91 ILE A N 1
ATOM 713 C CA . ILE A 1 91 ? -13.171 7.724 9.723 1.00 96.19 91 ILE A CA 1
ATOM 714 C C . ILE A 1 91 ? -14.155 7.752 10.894 1.00 96.19 91 ILE A C 1
ATOM 716 O O . ILE A 1 91 ? -14.096 8.672 11.713 1.00 96.19 91 ILE A O 1
ATOM 720 N N . THR A 1 92 ? -14.984 6.716 11.028 1.00 97.06 92 THR A N 1
ATOM 721 C CA . THR A 1 92 ? -15.986 6.607 12.097 1.00 97.06 92 THR A CA 1
ATOM 722 C C . THR A 1 92 ? -15.337 6.686 13.475 1.00 97.06 92 THR A C 1
ATOM 724 O O . THR A 1 92 ? -15.739 7.505 14.297 1.00 97.06 92 THR A O 1
ATOM 727 N N . THR A 1 93 ? -14.265 5.925 13.725 1.00 96.31 93 THR A N 1
ATOM 728 C CA . THR A 1 93 ? -13.536 5.973 15.003 1.00 96.31 93 THR A CA 1
ATOM 729 C C . THR A 1 93 ? -12.967 7.362 15.291 1.00 96.31 93 THR A C 1
ATOM 731 O O . THR A 1 93 ? -13.077 7.848 16.417 1.00 96.31 93 THR A O 1
ATOM 734 N N . LYS A 1 94 ? -12.373 8.037 14.296 1.00 96.44 94 LYS A N 1
ATOM 735 C CA . LYS A 1 94 ? -11.843 9.398 14.482 1.00 96.44 94 LYS A CA 1
ATOM 736 C C . LYS A 1 94 ? -12.945 10.400 14.831 1.00 96.44 94 LYS A C 1
ATOM 738 O O . LYS A 1 94 ? -12.745 11.211 15.734 1.00 96.44 94 LYS A O 1
ATOM 743 N N . ILE A 1 95 ? -14.086 10.331 14.145 1.00 97.19 95 ILE A N 1
ATOM 744 C CA . ILE A 1 95 ? -15.240 11.200 14.409 1.00 97.19 95 ILE A CA 1
ATOM 745 C C . ILE A 1 95 ? -15.796 10.930 15.807 1.00 97.19 95 ILE A C 1
ATOM 747 O O . ILE A 1 95 ? -15.922 11.866 16.596 1.00 97.19 95 ILE A O 1
ATOM 751 N N . SER A 1 96 ? -16.055 9.667 16.151 1.00 97.75 96 SER A N 1
ATOM 752 C CA . SER A 1 96 ? -16.571 9.285 17.469 1.00 97.75 96 SER A CA 1
ATOM 753 C C . SER A 1 96 ? -15.652 9.760 18.592 1.00 97.75 96 SER A C 1
ATOM 755 O O . SER A 1 96 ? -16.117 10.408 19.524 1.00 97.75 96 SER A O 1
ATOM 757 N N . ASN A 1 97 ? -14.339 9.544 18.475 1.00 96.94 97 ASN A N 1
ATOM 758 C CA . ASN A 1 97 ? -13.375 9.999 19.482 1.00 96.94 97 ASN A CA 1
ATOM 759 C C . ASN A 1 97 ? -13.354 11.528 19.623 1.00 96.94 97 ASN A C 1
ATOM 761 O O . ASN A 1 97 ? -13.258 12.046 20.736 1.00 96.94 97 ASN A O 1
ATOM 765 N N . TYR A 1 98 ? -13.464 12.261 18.511 1.00 96.31 98 TYR A N 1
ATOM 766 C CA . TYR A 1 98 ? -13.550 13.720 18.535 1.00 96.31 98 TYR A CA 1
ATOM 767 C C . TYR A 1 98 ? -14.817 14.205 19.255 1.00 96.31 98 TYR A C 1
ATOM 769 O O . TYR A 1 98 ? -14.740 15.083 20.119 1.00 96.31 98 TYR A O 1
ATOM 777 N N . VAL A 1 99 ? -15.972 13.616 18.933 1.00 96.75 99 VAL A N 1
ATOM 778 C CA . VAL A 1 99 ? -17.257 13.959 19.556 1.00 96.75 99 VAL A CA 1
ATOM 779 C C . VAL A 1 99 ? -17.241 13.626 21.046 1.00 96.75 99 VAL A C 1
ATOM 781 O O . VAL A 1 99 ? -17.580 14.489 21.854 1.00 96.75 99 VAL A O 1
ATOM 784 N N . LEU A 1 100 ? -16.783 12.429 21.422 1.00 96.81 100 LEU A N 1
ATOM 785 C CA . LEU A 1 100 ? -16.680 11.997 22.819 1.00 96.81 100 LEU A CA 1
ATOM 786 C C . LEU A 1 100 ? -15.816 12.955 23.641 1.00 96.81 100 LEU A C 1
ATOM 788 O O . LEU A 1 100 ? -16.259 13.423 24.687 1.00 96.81 100 LEU A O 1
ATOM 792 N N . LYS A 1 101 ? -14.640 13.333 23.128 1.00 96.38 101 LYS A N 1
ATOM 793 C CA . LYS A 1 101 ? -13.765 14.311 23.787 1.00 96.38 101 LYS A CA 1
ATOM 794 C C . LYS A 1 101 ? -14.463 15.659 23.988 1.00 96.38 101 LYS A C 1
ATOM 796 O O . LYS A 1 101 ? -14.346 16.273 25.043 1.00 96.38 101 LYS A O 1
ATOM 801 N N . LYS A 1 102 ? -15.207 16.138 22.987 1.00 95.00 102 LYS A N 1
ATOM 802 C CA . LYS A 1 102 ? -15.928 17.416 23.088 1.00 95.00 102 LYS A CA 1
ATOM 803 C C . LYS A 1 102 ? -17.055 17.358 24.122 1.00 95.00 102 LYS A C 1
ATOM 805 O O . LYS A 1 102 ? -17.241 18.321 24.860 1.00 95.00 102 LYS A O 1
ATOM 810 N N . LEU A 1 103 ? -17.783 16.243 24.187 1.00 94.94 103 LEU A N 1
ATOM 811 C CA . LEU A 1 103 ? -18.838 16.028 25.180 1.00 94.94 103 LEU A CA 1
ATOM 812 C C . LEU A 1 103 ? -18.273 15.934 26.602 1.00 94.94 103 LEU A C 1
ATOM 814 O O . LEU A 1 103 ? -18.841 16.536 27.508 1.00 94.94 103 LEU A O 1
ATOM 818 N N . GLN A 1 104 ? -17.140 15.253 26.787 1.00 94.00 104 GLN A N 1
ATOM 819 C CA . GLN A 1 104 ? -16.442 15.182 28.077 1.00 94.00 104 GLN A CA 1
ATOM 820 C C . GLN A 1 104 ? -16.033 16.575 28.565 1.00 94.00 104 GLN A C 1
ATOM 822 O O . GLN A 1 104 ? -16.397 16.963 29.671 1.00 94.00 104 GLN A O 1
ATOM 827 N N . ASN A 1 105 ? -15.404 17.378 27.704 1.00 91.75 105 ASN A N 1
ATOM 828 C CA . ASN A 1 105 ? -15.026 18.750 28.051 1.00 91.75 105 ASN A CA 1
ATOM 829 C C . ASN A 1 105 ? -16.241 19.620 28.429 1.00 91.75 105 ASN A C 1
ATOM 831 O O . ASN A 1 105 ? -16.167 20.430 29.348 1.00 91.75 105 ASN A O 1
ATOM 835 N N . LEU A 1 106 ? -17.371 19.477 27.722 1.00 90.25 106 LEU A N 1
ATOM 836 C CA . LEU A 1 106 ? -18.605 20.198 28.060 1.00 90.25 106 LEU A CA 1
ATOM 837 C C . LEU A 1 106 ? -19.162 19.766 29.422 1.00 90.25 106 LEU A C 1
ATOM 839 O O . LEU A 1 106 ? -19.603 20.617 30.194 1.00 90.25 106 LEU A O 1
ATOM 843 N N . ALA A 1 107 ? -19.121 18.467 29.723 1.00 88.19 107 ALA A N 1
ATOM 844 C CA . ALA A 1 107 ? -19.532 17.944 31.020 1.00 88.19 107 ALA A CA 1
ATOM 845 C C . ALA A 1 107 ? -18.643 18.486 32.154 1.00 88.19 107 ALA A C 1
ATOM 847 O O . ALA A 1 107 ? -19.167 18.915 33.179 1.00 88.19 107 ALA A O 1
ATOM 848 N N . GLU A 1 108 ? -17.324 18.555 31.956 1.00 87.75 108 GLU A N 1
ATOM 849 C CA . GLU A 1 108 ? -16.377 19.133 32.924 1.00 87.75 108 GLU A CA 1
ATOM 850 C C . GLU A 1 108 ? -16.654 20.621 33.210 1.00 87.75 108 GLU A C 1
ATOM 852 O O . GLU A 1 108 ? -16.637 21.054 34.366 1.00 87.75 108 GLU A O 1
ATOM 857 N N . VAL A 1 109 ? -16.978 21.413 32.181 1.00 84.62 109 VAL A N 1
ATOM 858 C CA . VAL A 1 109 ? -17.364 22.830 32.343 1.00 84.62 109 VAL A CA 1
ATOM 859 C C . VAL A 1 109 ? -18.663 22.967 33.144 1.00 84.62 109 VAL A C 1
ATOM 861 O O . VAL A 1 109 ? -18.753 23.802 34.043 1.00 84.62 109 VAL A O 1
ATOM 864 N N . TYR A 1 110 ? -19.656 22.121 32.865 1.00 78.38 110 TYR A N 1
ATOM 865 C CA . TYR A 1 110 ? -20.932 22.145 33.582 1.00 78.38 110 TYR A CA 1
ATOM 866 C C . TYR A 1 110 ? -20.770 21.761 35.062 1.00 78.38 110 TYR A C 1
ATOM 868 O O . TYR A 1 110 ? -21.331 22.411 35.944 1.00 78.38 110 TYR A O 1
ATOM 876 N N . LEU A 1 111 ? -19.958 20.738 35.343 1.00 82.12 111 LEU A N 1
ATOM 877 C CA . LEU A 1 111 ? -19.696 20.246 36.700 1.00 82.12 111 LEU A CA 1
ATOM 878 C C . LEU A 1 111 ? -18.820 21.194 37.536 1.00 82.12 111 LEU A C 1
ATOM 880 O O . LEU A 1 111 ? -18.918 21.181 38.760 1.00 82.12 111 LEU A O 1
ATOM 884 N N . SER A 1 112 ? -18.004 22.043 36.905 1.00 81.88 112 SER A N 1
ATOM 885 C CA . SER A 1 112 ? -17.169 23.048 37.587 1.00 81.88 112 SER A CA 1
ATOM 886 C C . SER A 1 112 ? -17.902 24.360 37.926 1.00 81.88 112 SER A C 1
ATOM 888 O O . SER A 1 112 ? -17.278 25.314 38.387 1.00 81.88 112 SER A O 1
ATOM 890 N N . GLY A 1 113 ? -19.227 24.423 37.737 1.00 70.38 113 GLY A N 1
ATOM 891 C CA . GLY A 1 113 ? -20.056 25.584 38.093 1.00 70.38 113 GLY A CA 1
ATOM 892 C C . GLY A 1 113 ? -20.074 26.709 37.050 1.00 70.38 113 GLY A C 1
ATOM 893 O O . GLY A 1 113 ? -20.712 27.741 37.263 1.00 70.38 113 GLY A O 1
ATOM 894 N N . GLY A 1 114 ? -19.419 26.520 35.902 1.00 64.75 114 GLY A N 1
ATOM 895 C CA . GLY A 1 114 ? -19.458 27.446 34.775 1.00 64.75 114 GLY A CA 1
ATOM 896 C C . GLY A 1 114 ? -20.667 27.184 33.881 1.00 64.75 114 GLY A C 1
ATOM 897 O O . GLY A 1 114 ? -20.541 26.525 32.855 1.00 64.75 114 GLY A O 1
ATOM 898 N N . LEU A 1 115 ? -21.848 27.701 34.230 1.00 59.44 115 LEU A N 1
ATOM 899 C CA . LEU A 1 115 ? -22.986 27.700 33.301 1.00 59.44 115 LEU A CA 1
ATOM 900 C C . LEU A 1 115 ? -22.654 28.582 32.081 1.00 59.44 115 LEU A C 1
ATOM 902 O O . LEU A 1 115 ? -22.427 29.784 32.248 1.00 59.44 115 LEU A O 1
ATOM 906 N N . PRO A 1 116 ? -22.660 28.051 30.843 1.00 58.44 116 PRO A N 1
ATOM 907 C CA . PRO A 1 116 ? -22.656 28.895 29.660 1.00 58.44 116 PRO A CA 1
ATOM 908 C C . PRO A 1 116 ? -23.983 29.659 29.637 1.00 58.44 116 PRO A C 1
ATOM 910 O O . PRO A 1 116 ? -25.050 29.049 29.575 1.00 58.44 116 PRO A O 1
ATOM 913 N N . ASP A 1 117 ? -23.942 30.991 29.702 1.00 60.25 117 ASP A N 1
ATOM 914 C CA . ASP A 1 117 ? -25.137 31.818 29.522 1.00 60.25 117 ASP A CA 1
ATOM 915 C C . ASP A 1 117 ? -25.659 31.625 28.090 1.00 60.25 117 ASP A C 1
ATOM 917 O O . ASP A 1 117 ? -25.193 32.257 27.141 1.00 60.25 117 ASP A O 1
ATOM 921 N N . ILE A 1 118 ? -26.623 30.720 27.930 1.00 54.69 118 ILE A N 1
ATOM 922 C CA . ILE A 1 118 ? -27.305 30.397 26.666 1.00 54.69 118 ILE A CA 1
ATOM 923 C C . ILE A 1 118 ? -27.978 31.618 26.019 1.00 54.69 118 ILE A C 1
ATOM 925 O O . ILE A 1 118 ? -28.281 31.595 24.829 1.00 54.69 118 ILE A O 1
ATOM 929 N N . ARG A 1 119 ? -28.139 32.730 26.751 1.00 54.97 119 ARG A N 1
ATOM 930 C CA . ARG A 1 119 ? -28.583 34.018 26.190 1.00 54.97 119 ARG A CA 1
ATOM 931 C C . ARG A 1 119 ? -27.498 34.732 25.371 1.00 54.97 119 ARG A C 1
ATOM 933 O O . ARG A 1 119 ? -27.820 35.665 24.641 1.00 54.97 119 ARG A O 1
ATOM 940 N N . LYS A 1 120 ? -26.230 34.305 25.455 1.00 53.44 120 LYS A N 1
ATOM 941 C CA . LYS A 1 120 ? -25.098 34.856 24.679 1.00 53.44 120 LYS A CA 1
ATOM 942 C C . LYS A 1 120 ? -24.691 34.007 23.474 1.00 53.44 120 LYS A C 1
ATOM 944 O O . LYS A 1 120 ? -23.933 34.492 22.632 1.00 53.44 120 LYS A O 1
ATOM 949 N N . SER A 1 121 ? -25.172 32.769 23.346 1.00 52.56 121 SER A N 1
ATOM 950 C CA . SER A 1 121 ? -24.899 31.958 22.157 1.00 52.56 121 SER A CA 1
ATOM 951 C C . SER A 1 121 ? -25.764 32.444 20.995 1.00 52.56 121 SER A C 1
ATOM 953 O O . SER A 1 121 ? -26.944 32.109 20.905 1.00 52.56 121 SER A O 1
ATOM 955 N N . LYS A 1 122 ? -25.185 33.248 20.094 1.00 52.81 122 LYS A N 1
ATOM 956 C CA . LYS A 1 122 ? -25.817 33.551 18.803 1.00 52.81 122 LYS A CA 1
ATOM 957 C C . LYS A 1 122 ? -26.142 32.233 18.081 1.00 52.81 122 LYS A C 1
ATOM 959 O O . LYS A 1 122 ? -25.282 31.348 18.048 1.00 52.81 122 LYS A O 1
ATOM 964 N N . PRO A 1 123 ? -27.328 32.097 17.466 1.00 48.00 123 PRO A N 1
ATOM 965 C CA . PRO A 1 123 ? -27.668 30.915 16.690 1.00 48.00 123 PRO A CA 1
ATOM 966 C C . PRO A 1 123 ? -26.816 30.898 15.415 1.00 48.00 123 PRO A C 1
ATOM 968 O O . PRO A 1 123 ? -27.172 31.496 14.402 1.00 48.00 123 PRO A O 1
ATOM 971 N N . HIS A 1 124 ? -25.667 30.220 15.441 1.00 51.03 124 HIS A N 1
ATOM 972 C CA . HIS A 1 124 ? -24.919 29.908 14.224 1.00 51.03 124 HIS A CA 1
ATOM 973 C C . HIS A 1 124 ? -25.598 28.743 13.501 1.00 51.03 124 HIS A C 1
ATOM 975 O O . HIS A 1 124 ? -25.144 27.602 13.513 1.00 51.03 124 HIS A O 1
ATOM 981 N N . ASN A 1 125 ? -26.704 29.067 12.839 1.00 49.22 125 ASN A N 1
ATOM 982 C CA . ASN A 1 125 ? -27.451 28.180 11.957 1.00 49.22 125 ASN A CA 1
ATOM 983 C C . ASN A 1 125 ? -26.777 28.088 10.568 1.00 49.22 125 ASN A C 1
ATOM 985 O O . ASN A 1 125 ? -27.396 28.349 9.541 1.00 49.22 125 ASN A O 1
ATOM 989 N N . LEU A 1 126 ? -25.473 27.783 10.528 1.00 46.88 126 LEU A N 1
ATOM 990 C CA . LEU A 1 126 ? -24.676 27.787 9.287 1.00 46.88 126 LEU A CA 1
ATOM 991 C C . LEU A 1 126 ? -23.985 26.457 8.955 1.00 46.88 126 LEU A C 1
ATOM 993 O O . LEU A 1 126 ? -23.497 26.310 7.841 1.00 46.88 126 LEU A O 1
ATOM 997 N N . ALA A 1 127 ? -23.988 25.462 9.846 1.00 48.62 127 ALA A N 1
ATOM 998 C CA . ALA A 1 127 ? -23.309 24.190 9.571 1.00 48.62 127 ALA A CA 1
ATOM 999 C C . ALA A 1 127 ? -24.193 23.123 8.894 1.00 48.62 127 ALA A C 1
ATOM 1001 O O . ALA A 1 127 ? -23.658 22.222 8.258 1.00 48.62 127 ALA A O 1
ATOM 1002 N N . PHE A 1 128 ? -25.528 23.216 8.975 1.00 42.44 128 PHE A N 1
ATOM 1003 C CA . PHE A 1 128 ? -26.411 22.175 8.420 1.00 42.44 128 PHE A CA 1
ATOM 1004 C C . PHE A 1 128 ? -26.825 22.414 6.955 1.00 42.44 128 PHE A C 1
ATOM 1006 O O . PHE A 1 128 ? -27.096 21.464 6.228 1.00 42.44 128 PHE A O 1
ATOM 1013 N N . ASN A 1 129 ? -26.789 23.661 6.472 1.00 39.91 129 ASN A N 1
ATOM 1014 C CA . ASN A 1 129 ? -27.216 23.994 5.104 1.00 39.91 129 ASN A CA 1
ATOM 1015 C C . ASN A 1 129 ? -26.130 23.817 4.028 1.00 39.91 129 ASN A C 1
ATOM 1017 O O . ASN A 1 129 ? -26.438 23.927 2.844 1.00 39.91 129 ASN A O 1
ATOM 1021 N N . HIS A 1 130 ? -24.875 23.541 4.401 1.00 38.62 130 HIS A N 1
ATOM 1022 C CA . HIS A 1 130 ? -23.801 23.317 3.422 1.00 38.62 130 HIS A CA 1
ATOM 1023 C C . HIS A 1 130 ? -23.602 21.844 3.048 1.00 38.62 130 HIS A C 1
ATOM 1025 O O . HIS A 1 130 ? -23.020 21.562 2.009 1.00 38.62 130 HIS A O 1
ATOM 1031 N N . ILE A 1 131 ? -24.134 20.907 3.841 1.00 42.28 131 ILE A N 1
ATOM 1032 C CA . ILE A 1 131 ? -24.010 19.466 3.568 1.00 42.28 131 ILE A CA 1
ATOM 1033 C C . ILE A 1 131 ? -25.169 18.950 2.689 1.00 42.28 131 ILE A C 1
ATOM 1035 O O . ILE A 1 131 ? -24.997 17.969 1.981 1.00 42.28 131 ILE A O 1
ATOM 1039 N N . MET A 1 132 ? -26.307 19.655 2.623 1.00 42.44 132 MET A N 1
ATOM 1040 C CA . MET A 1 132 ? -27.475 19.257 1.810 1.00 42.44 132 MET A CA 1
ATOM 1041 C C . MET A 1 132 ? -27.642 20.040 0.492 1.00 42.44 132 MET A C 1
ATOM 1043 O O . MET A 1 132 ? -28.688 19.951 -0.138 1.00 42.44 132 MET A O 1
ATOM 1047 N N . ARG A 1 133 ? -26.644 20.829 0.064 1.00 42.97 133 ARG A N 1
ATOM 1048 C CA . ARG A 1 133 ? -26.664 21.556 -1.230 1.00 42.97 133 ARG A CA 1
ATOM 1049 C C . ARG A 1 133 ? -25.655 21.039 -2.265 1.00 42.97 133 ARG A C 1
ATOM 1051 O O . ARG A 1 133 ? -25.471 21.683 -3.291 1.00 42.97 133 ARG A O 1
ATOM 1058 N N . ALA A 1 134 ? -25.010 19.904 -2.002 1.00 45.34 134 ALA A N 1
ATOM 1059 C CA . ALA A 1 134 ? -24.061 19.266 -2.920 1.00 45.34 134 ALA A CA 1
ATOM 1060 C C . ALA A 1 134 ? -24.455 17.820 -3.294 1.00 45.34 134 ALA A C 1
ATOM 1062 O O . ALA A 1 134 ? -23.591 17.026 -3.660 1.00 45.34 134 ALA A O 1
ATOM 1063 N N . ALA A 1 135 ? -25.747 17.497 -3.200 1.00 42.41 135 ALA A N 1
ATOM 1064 C CA . ALA A 1 135 ? -26.388 16.338 -3.821 1.00 42.41 135 ALA A CA 1
ATOM 1065 C C . ALA A 1 135 ? -27.508 16.857 -4.731 1.00 42.41 135 ALA A C 1
ATOM 1067 O O . ALA A 1 135 ? -27.713 16.252 -5.804 1.00 42.41 135 ALA A O 1
#

Sequence (135 aa):
MSPKNNFKYFSTGNNANVVNQEKYEKILSFYAGFLPNNIPNHLLNKALRQSPIIISVVANFIATQSGDNVLDDGDIVKLNTQLNKESEQKITTKISNYVLKKLQNLAEVYLSGGLPDIRKSKPHNLAFNHIMRAA

Foldseek 3Di:
DQAAEPQDAAQPDPPGLADDPVVLVPDPCVVVPDDPPDDPVNNVSNVVRPVSVVVSVLLVLLCVQVVYYDDPPPPPVVSVVSSVVSVVVVVVVVVVVVVVVVVVVVVVCVVVVNDDPPVPDDPPPPPPVVVPPPD

pLDDT: mean 84.91, std 16.88, range [38.62, 98.19]

Organism: NCBI:txid1851568